Protein AF-A0AAW6WEH2-F1 (afdb_monomer)

pLDDT: mean 88.94, std 6.53, range [50.91, 96.62]

Solvent-accessible surface area (backbone atoms only — not comparable to full-atom values): 5353 Å² total; per-residue (Å²): 106,77,68,56,56,52,52,52,53,37,49,53,54,46,54,50,52,33,53,54,47,61,74,74,51,58,77,93,75,66,47,79,72,79,49,61,68,62,63,68,50,52,52,52,54,49,44,50,61,72,69,27,86,83,52,66,86,79,57,69,91,42,78,65,49,34,52,50,58,76,67,59,83,73,64,61,52,95,93,47,55,76,87,90,117

Secondary structure (DSSP, 8-state):
-HHHHHHHHHHHHHHHHHHHHHHHS-GGG--HHHH---HHHHHHHHHHHHT-TT-PPP--SSHHHHHHHHT---S-STTS--S--

Sequence (85 aa):
ELLLMQIKTGLLKMSKMVREKMTIQDIETLTPQSLLNTRPLNDLILDFFGSGQLSQFMDQSNPLAELTHKRRISALGPGGLSRER

Nearest PDB structures (foldseek):
  8e95-assembly1_C  TM=9.560E-01  e=1.507E-07  Mycobacterium tuberculosis
  5zx3-assembly1_C  TM=9.435E-01  e=2.639E-07  Mycobacterium tuberculosis H37Rv
  8eof-assembly1_C  TM=9.548E-01  e=3.385E-07  Mycobacterium tuberculosis H37Rv
  6koo-assembly1_C  TM=9.404E-01  e=4.621E-07  Mycobacterium tuberculosis H37Rv
  8pfg-assembly1_I  TM=9.385E-01  e=1.332E-06  Escherichia coli

Foldseek 3Di:
DVVVVLLVVLVVVLVVQLVVCVVVDDPVPDDPVVSGDCVSNVVSVCCCCPVFPLNDDADPVDPVSNVCSVPDDDQDGDVGDDPPD

Structure (mmCIF, N/CA/C/O backbone):
data_AF-A0AAW6WEH2-F1
#
_entry.id   AF-A0AAW6WEH2-F1
#
loop_
_atom_site.group_PDB
_atom_site.id
_atom_site.type_symbol
_atom_site.label_atom_id
_atom_site.label_alt_id
_atom_site.label_comp_id
_atom_site.label_asym_id
_atom_site.label_entity_id
_atom_site.label_seq_id
_atom_site.pdbx_PDB_ins_code
_atom_site.Cartn_x
_atom_site.Cartn_y
_atom_site.Cartn_z
_atom_site.occupancy
_atom_site.B_iso_or_equiv
_atom_site.auth_seq_id
_atom_site.auth_comp_id
_atom_site.auth_asym_id
_atom_site.auth_atom_id
_atom_site.pdbx_PDB_model_num
ATOM 1 N N . GLU A 1 1 ? -2.478 -8.003 -6.400 1.00 84.75 1 GLU A N 1
ATOM 2 C CA . GLU A 1 1 ? -1.858 -8.714 -5.257 1.00 84.75 1 GLU A CA 1
ATOM 3 C C . GLU A 1 1 ? -1.092 -7.832 -4.264 1.00 84.75 1 GLU A C 1
ATOM 5 O O . GLU A 1 1 ? -1.639 -7.583 -3.200 1.00 84.75 1 GLU A O 1
ATOM 10 N N . LEU A 1 2 ? 0.112 -7.314 -4.549 1.00 89.75 2 LEU A N 1
ATOM 11 C CA . LEU A 1 2 ? 0.952 -6.659 -3.515 1.00 89.75 2 LEU A CA 1
ATOM 12 C C . LEU A 1 2 ? 0.278 -5.482 -2.782 1.00 89.75 2 LEU A C 1
ATOM 14 O O . LEU A 1 2 ? 0.212 -5.472 -1.554 1.00 89.75 2 LEU A O 1
ATOM 18 N N . LEU A 1 3 ? -0.282 -4.526 -3.529 1.00 90.75 3 LEU A N 1
ATOM 19 C C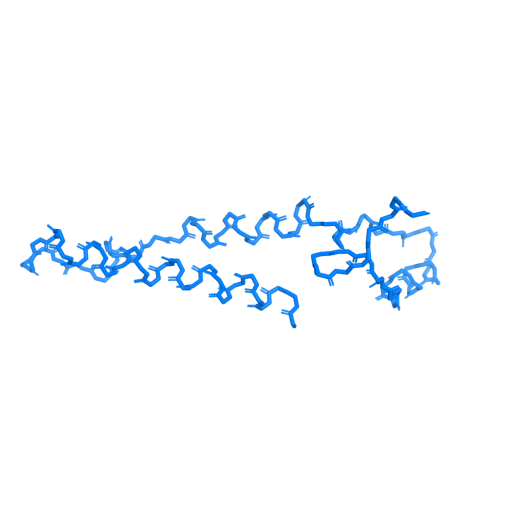A . LEU A 1 3 ? -1.025 -3.403 -2.946 1.00 90.75 3 LEU A CA 1
ATOM 20 C C . LEU A 1 3 ? -2.265 -3.885 -2.174 1.00 90.75 3 LEU A C 1
ATOM 22 O O . LEU A 1 3 ? -2.568 -3.380 -1.097 1.00 90.75 3 LEU A O 1
ATOM 26 N N . LEU A 1 4 ? -2.961 -4.898 -2.698 1.00 91.81 4 LEU A N 1
ATOM 27 C CA . LEU A 1 4 ? -4.152 -5.467 -2.068 1.00 91.81 4 LEU A CA 1
ATOM 28 C C . LEU A 1 4 ? -3.828 -6.063 -0.691 1.00 91.81 4 LEU A C 1
ATOM 30 O O . LEU A 1 4 ? -4.601 -5.877 0.245 1.00 91.81 4 LEU A O 1
ATOM 34 N N . MET A 1 5 ? -2.678 -6.729 -0.539 1.00 91.00 5 MET A N 1
ATOM 35 C CA . MET A 1 5 ? -2.230 -7.251 0.758 1.00 91.00 5 MET A CA 1
ATOM 36 C C . MET A 1 5 ? -2.015 -6.132 1.785 1.00 91.00 5 MET A C 1
ATOM 38 O O . MET A 1 5 ? -2.423 -6.268 2.943 1.00 91.00 5 MET A O 1
ATOM 42 N N . GLN A 1 6 ? -1.428 -5.011 1.360 1.00 90.12 6 GLN A N 1
ATOM 43 C CA . GLN A 1 6 ? -1.231 -3.854 2.231 1.00 90.12 6 GLN A CA 1
ATOM 44 C C . GLN A 1 6 ? -2.571 -3.214 2.600 1.00 90.12 6 GLN A C 1
ATOM 46 O O . GLN A 1 6 ? -2.8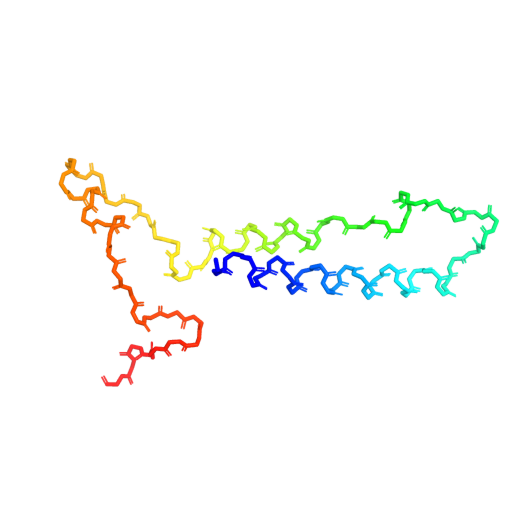53 -3.023 3.782 1.00 90.12 6 GLN A O 1
ATOM 51 N N . ILE A 1 7 ? -3.451 -2.977 1.622 1.00 92.44 7 ILE A N 1
ATOM 52 C CA . ILE A 1 7 ? -4.791 -2.419 1.863 1.00 92.44 7 ILE A CA 1
ATOM 53 C C . ILE A 1 7 ? -5.590 -3.315 2.812 1.00 92.44 7 ILE A C 1
ATOM 55 O O . ILE A 1 7 ? -6.180 -2.818 3.767 1.00 92.44 7 ILE A O 1
ATOM 59 N N . LYS A 1 8 ? -5.572 -4.639 2.615 1.00 93.19 8 LYS A N 1
ATOM 60 C CA . LYS A 1 8 ? -6.242 -5.597 3.507 1.00 93.19 8 LYS A CA 1
ATOM 61 C C . LYS A 1 8 ? -5.737 -5.466 4.944 1.00 93.19 8 LYS A C 1
ATOM 63 O O . LYS A 1 8 ? -6.535 -5.419 5.876 1.00 93.19 8 LYS A O 1
ATOM 68 N N . THR A 1 9 ? -4.424 -5.349 5.123 1.00 91.06 9 THR A N 1
ATOM 69 C CA . THR A 1 9 ? -3.807 -5.137 6.441 1.00 91.06 9 THR A CA 1
ATOM 70 C C . THR A 1 9 ? -4.214 -3.789 7.048 1.00 91.06 9 THR A C 1
ATOM 72 O O . THR A 1 9 ? -4.541 -3.720 8.234 1.00 91.06 9 THR A O 1
ATOM 75 N N . GLY A 1 10 ? -4.265 -2.724 6.243 1.00 92.06 10 GLY A N 1
ATOM 76 C CA . GLY A 1 10 ? -4.740 -1.399 6.652 1.00 92.06 10 GLY A CA 1
ATOM 77 C C . GLY A 1 10 ? -6.206 -1.395 7.088 1.00 92.06 10 GLY A C 1
ATOM 78 O O . GLY A 1 10 ? -6.538 -0.853 8.141 1.00 92.06 10 GLY A O 1
ATOM 79 N N . LEU A 1 11 ? -7.078 -2.073 6.340 1.00 92.69 11 LEU A N 1
ATOM 80 C CA . LEU A 1 11 ? -8.495 -2.219 6.675 1.00 92.69 11 LEU A CA 1
ATOM 81 C C . LEU A 1 11 ? -8.702 -3.022 7.961 1.00 92.69 11 LEU A C 1
ATOM 83 O O . LEU A 1 11 ? -9.539 -2.646 8.780 1.00 92.69 11 LEU A O 1
ATOM 87 N N . LEU A 1 12 ? -7.915 -4.079 8.190 1.00 93.12 12 LEU A N 1
ATOM 88 C CA . LEU A 1 12 ? -7.950 -4.818 9.456 1.00 93.12 12 LEU A CA 1
ATOM 89 C C . LEU A 1 12 ? -7.595 -3.910 10.641 1.00 93.12 12 LEU A C 1
ATOM 91 O O . LEU A 1 12 ? -8.328 -3.890 11.632 1.00 93.12 12 LEU A O 1
ATOM 95 N N . LYS A 1 13 ? -6.540 -3.092 10.522 1.00 91.12 13 LYS A N 1
ATOM 96 C CA . LYS A 1 13 ? -6.187 -2.090 11.544 1.00 91.12 13 LYS A CA 1
ATOM 97 C C . LYS A 1 13 ? -7.316 -1.075 11.757 1.00 91.12 13 LYS A C 1
ATOM 99 O O . LYS A 1 13 ? -7.678 -0.806 12.900 1.00 91.12 13 LYS A O 1
ATOM 104 N N . MET A 1 14 ? -7.912 -0.558 10.680 1.00 91.88 14 MET A N 1
ATOM 105 C CA . MET A 1 14 ? -9.037 0.382 10.754 1.00 91.88 14 MET A CA 1
ATOM 106 C C . MET A 1 14 ? -10.251 -0.232 11.453 1.00 91.88 14 MET A C 1
ATOM 108 O O . MET A 1 14 ? -10.841 0.402 12.322 1.00 91.88 14 MET A O 1
ATOM 112 N N . SER A 1 15 ? -10.573 -1.491 11.152 1.00 90.88 15 SER A N 1
ATOM 113 C CA . SER A 1 15 ? -11.677 -2.203 11.798 1.00 90.88 15 SER A CA 1
ATOM 114 C C . SER A 1 15 ? -11.477 -2.352 13.311 1.00 90.88 15 SER A C 1
ATOM 116 O O . SER A 1 15 ? -12.433 -2.216 14.073 1.00 90.88 15 SER A O 1
ATOM 118 N N . LYS A 1 16 ? -10.231 -2.563 13.759 1.00 91.31 16 LYS A N 1
ATOM 119 C CA . LYS A 1 16 ? -9.883 -2.636 15.181 1.00 91.31 16 LYS A CA 1
ATOM 120 C C . LYS A 1 16 ? -10.058 -1.279 15.869 1.00 91.31 16 LYS A C 1
ATOM 122 O O . LYS A 1 16 ? -10.732 -1.216 16.889 1.00 91.31 16 LYS A O 1
ATOM 127 N N . MET A 1 17 ? -9.550 -0.199 15.269 1.00 90.69 17 MET A N 1
ATOM 128 C CA . MET A 1 17 ? -9.722 1.163 15.800 1.00 90.69 17 MET A CA 1
ATOM 129 C C . MET A 1 17 ? -11.194 1.577 15.892 1.00 90.69 17 MET A C 1
ATOM 131 O O . MET A 1 17 ? -11.598 2.205 16.866 1.00 90.69 17 MET A O 1
ATOM 135 N N . VAL A 1 18 ? -12.008 1.217 14.893 1.00 91.56 18 VAL A N 1
ATOM 136 C CA . VAL A 1 18 ? -13.456 1.476 14.920 1.00 91.56 18 VAL A CA 1
ATOM 137 C C . VAL A 1 18 ? -14.110 0.744 16.094 1.00 91.56 18 VAL A C 1
ATOM 139 O O . VAL A 1 18 ? -14.862 1.365 16.839 1.00 91.56 18 VAL A O 1
ATOM 142 N N . ARG A 1 19 ? -13.789 -0.541 16.306 1.00 90.75 19 ARG A N 1
ATOM 143 C CA . ARG A 1 19 ? -14.306 -1.314 17.450 1.00 90.75 19 ARG A CA 1
ATOM 144 C C . ARG A 1 19 ? -13.886 -0.714 18.791 1.00 90.75 19 ARG A C 1
ATOM 146 O O . ARG A 1 19 ? -14.715 -0.605 19.680 1.00 90.75 19 ARG A O 1
ATOM 153 N N . GLU A 1 20 ? -12.630 -0.298 18.929 1.00 90.06 20 GLU A N 1
ATOM 154 C CA . GLU A 1 20 ? -12.130 0.338 20.155 1.00 90.06 20 GLU A CA 1
ATOM 155 C C . GLU A 1 20 ? -12.844 1.665 20.442 1.00 90.06 20 GLU A C 1
ATOM 157 O O . GLU A 1 20 ? -13.268 1.901 21.571 1.00 90.06 20 GLU A O 1
ATOM 162 N N . LYS A 1 21 ? -13.055 2.504 19.419 1.00 88.12 21 LYS A N 1
ATOM 163 C CA . LYS A 1 21 ? -13.816 3.754 19.561 1.00 88.12 21 LYS A CA 1
ATOM 164 C C . LYS A 1 21 ? -15.268 3.517 19.970 1.00 88.12 21 LYS A C 1
ATOM 166 O O . LYS A 1 21 ? -15.773 4.268 20.798 1.00 88.12 21 LYS A O 1
ATOM 171 N N . MET A 1 22 ? -15.917 2.488 19.420 1.00 89.00 22 MET A N 1
ATOM 172 C CA . MET A 1 22 ? -17.291 2.123 19.787 1.00 89.00 22 MET A CA 1
ATOM 173 C C . MET A 1 22 ? -17.423 1.724 21.263 1.00 89.00 22 MET A C 1
ATOM 175 O O . MET A 1 22 ? -18.474 1.949 21.845 1.00 89.00 22 MET A O 1
ATOM 179 N N . THR A 1 23 ? -16.380 1.157 21.878 1.00 88.50 23 THR A N 1
ATOM 180 C CA . THR A 1 23 ? -16.402 0.787 23.306 1.00 88.50 23 THR A CA 1
ATOM 181 C C . THR A 1 23 ? -16.259 1.995 24.238 1.00 88.50 23 THR A C 1
ATOM 183 O O . THR A 1 23 ? -16.674 1.929 25.390 1.00 88.50 23 THR A O 1
ATOM 186 N N . ILE A 1 24 ? -15.638 3.082 23.770 1.00 86.19 24 ILE A N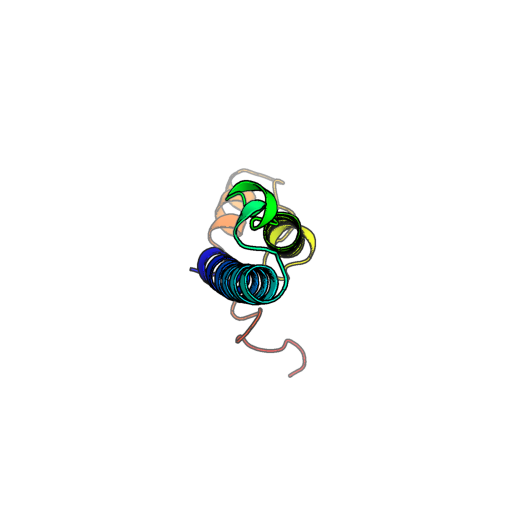 1
ATOM 187 C CA . ILE A 1 24 ? -15.288 4.250 24.597 1.00 86.19 24 ILE A CA 1
ATOM 188 C C . ILE A 1 24 ? -16.311 5.385 24.443 1.00 86.19 24 ILE A C 1
ATOM 190 O O . ILE A 1 24 ? -16.529 6.140 25.387 1.00 86.19 24 ILE A O 1
ATOM 194 N N . GLN A 1 25 ? -16.901 5.550 23.254 1.00 82.00 25 GLN A N 1
ATOM 195 C CA . GLN A 1 25 ? -17.837 6.642 22.969 1.00 82.00 25 GLN A CA 1
ATOM 196 C C . GLN A 1 25 ? -19.259 6.331 23.440 1.00 82.00 25 GLN A C 1
ATOM 198 O O . GLN A 1 25 ? -19.728 5.201 23.339 1.00 82.00 25 GLN A O 1
ATOM 203 N N . ASP A 1 26 ? -19.948 7.372 23.909 1.00 84.12 26 ASP A N 1
ATOM 204 C CA . ASP A 1 26 ? -21.350 7.292 24.307 1.00 84.12 26 ASP A CA 1
ATOM 205 C C . ASP A 1 26 ? -22.257 7.097 23.082 1.00 84.12 26 ASP A C 1
ATOM 207 O O . ASP A 1 26 ? -22.116 7.788 22.065 1.00 84.12 26 ASP A O 1
ATOM 211 N N . ILE A 1 27 ? -23.197 6.161 23.201 1.00 81.12 27 ILE A N 1
ATOM 212 C CA . ILE A 1 27 ? -24.079 5.686 22.129 1.00 81.12 27 ILE A CA 1
ATOM 213 C C . ILE A 1 27 ? -24.949 6.828 21.594 1.00 81.12 27 ILE A C 1
ATOM 215 O O . ILE A 1 27 ? -25.165 6.918 20.388 1.00 81.12 27 ILE A O 1
ATOM 219 N N . GLU A 1 28 ? -25.379 7.737 22.470 1.00 83.75 28 GLU A N 1
ATOM 220 C CA . GLU A 1 28 ? -26.238 8.883 22.136 1.00 83.75 28 GLU A CA 1
ATOM 221 C C . GLU A 1 28 ? -25.545 9.904 21.210 1.00 83.75 28 GLU A C 1
ATOM 223 O O . GLU A 1 28 ? -26.201 10.637 20.473 1.00 83.75 28 GLU A O 1
ATOM 228 N N . THR A 1 29 ? -24.207 9.948 21.213 1.00 84.31 29 THR A N 1
ATOM 229 C CA . THR A 1 29 ? -23.409 10.911 20.422 1.00 84.31 29 THR A CA 1
ATOM 230 C C . THR A 1 29 ? -22.664 10.270 19.251 1.00 84.31 29 THR A C 1
ATOM 232 O O . THR A 1 29 ? -21.969 10.950 18.488 1.00 84.31 29 THR A O 1
ATOM 235 N N . LEU A 1 30 ? -22.786 8.951 19.099 1.00 84.31 30 LEU A N 1
ATOM 236 C CA . LEU A 1 30 ? -22.018 8.182 18.138 1.00 84.31 30 LEU A CA 1
ATOM 237 C C . LEU A 1 30 ? -22.511 8.441 16.709 1.00 84.31 30 LEU A C 1
ATOM 239 O O . LEU A 1 30 ? -23.661 8.173 16.368 1.00 84.31 30 LEU A O 1
ATOM 243 N N . THR A 1 31 ? -21.614 8.898 15.833 1.00 87.56 31 THR A N 1
ATOM 244 C CA . THR A 1 31 ? -21.908 9.061 14.402 1.00 87.56 31 THR A CA 1
ATOM 245 C C . THR A 1 31 ? -20.978 8.185 13.558 1.00 87.56 31 THR A C 1
ATOM 247 O O . THR A 1 31 ? -19.816 7.983 13.914 1.00 87.56 31 THR A O 1
ATOM 250 N N . PRO A 1 32 ? -21.415 7.683 12.388 1.00 83.69 32 PRO A N 1
ATOM 251 C CA . PRO A 1 32 ? -20.544 6.890 11.515 1.00 83.69 32 PRO A CA 1
ATOM 252 C C . PRO A 1 32 ? -19.264 7.631 11.099 1.00 83.69 32 PRO A C 1
ATOM 254 O O . PRO A 1 32 ? -18.210 7.021 10.934 1.00 83.69 32 PRO A O 1
ATOM 257 N N . GLN A 1 33 ? -19.335 8.958 10.966 1.00 86.06 33 GLN A N 1
ATOM 258 C CA . GLN A 1 33 ? -18.192 9.795 10.610 1.00 86.06 33 GLN A CA 1
ATOM 259 C C . GLN A 1 33 ? -17.161 9.909 11.745 1.00 86.06 33 GLN A C 1
ATOM 261 O O . GLN A 1 33 ? -15.968 9.919 11.455 1.00 86.06 33 GLN A O 1
ATOM 266 N N . SER A 1 34 ? -17.574 9.940 13.022 1.00 84.94 34 SER A N 1
ATOM 267 C CA . SER A 1 34 ? -16.636 10.033 14.162 1.00 84.94 34 SER A CA 1
ATOM 268 C C . SER A 1 34 ? -15.804 8.758 14.357 1.00 84.94 34 SER A C 1
ATOM 270 O O . SER A 1 34 ? -14.672 8.790 14.866 1.00 84.94 34 SER A O 1
ATOM 272 N N . LEU A 1 35 ? -16.352 7.624 13.920 1.00 85.94 35 LEU A N 1
ATOM 273 C CA . LEU A 1 35 ? -15.716 6.315 13.994 1.00 85.94 35 LEU A CA 1
ATOM 274 C C . LEU A 1 35 ? -14.605 6.148 12.958 1.00 85.94 35 LEU A C 1
ATOM 276 O O . LEU A 1 35 ? -13.560 5.566 13.258 1.00 85.94 35 LEU A O 1
ATOM 280 N N . LEU A 1 36 ? -14.801 6.687 11.756 1.00 87.69 36 LEU A N 1
ATOM 281 C CA . LEU A 1 36 ? -13.864 6.525 10.653 1.00 87.69 36 LEU A CA 1
ATOM 282 C C . LEU A 1 36 ? -12.618 7.398 10.845 1.00 87.69 36 LEU A C 1
ATOM 284 O O . LEU A 1 36 ? -12.689 8.599 11.088 1.00 87.69 36 LEU A O 1
ATOM 288 N N . ASN A 1 37 ? -11.443 6.783 10.709 1.00 87.12 37 ASN A N 1
ATOM 289 C CA . ASN A 1 37 ? -10.169 7.485 10.599 1.00 87.12 37 ASN A CA 1
ATOM 290 C C . ASN A 1 37 ? -9.418 6.946 9.381 1.00 87.12 37 ASN A C 1
ATOM 292 O O . ASN A 1 37 ? -8.955 5.807 9.390 1.00 87.12 37 ASN A O 1
ATOM 296 N N . THR A 1 38 ? -9.304 7.771 8.343 1.00 89.50 38 THR A N 1
ATOM 297 C CA . THR A 1 38 ? -8.701 7.391 7.059 1.00 89.50 38 THR A CA 1
ATOM 298 C C . THR A 1 38 ? -7.194 7.624 6.999 1.00 89.50 38 THR A C 1
ATOM 300 O O . THR A 1 38 ? -6.545 7.051 6.126 1.00 89.50 38 THR A O 1
ATOM 303 N N . ARG A 1 39 ? -6.612 8.402 7.928 1.00 91.31 39 ARG A N 1
ATOM 304 C CA . ARG A 1 39 ? -5.167 8.713 7.925 1.00 91.31 39 ARG A CA 1
ATOM 305 C C . ARG A 1 39 ? -4.289 7.456 7.839 1.00 91.31 39 ARG A C 1
ATOM 307 O O . ARG A 1 39 ? -3.479 7.391 6.924 1.00 91.31 39 ARG A O 1
ATOM 314 N N . PRO A 1 40 ? -4.520 6.400 8.646 1.00 89.12 40 PRO A N 1
ATOM 315 C CA . PRO A 1 40 ? -3.664 5.212 8.624 1.00 89.12 40 PRO A CA 1
ATOM 316 C C . PRO A 1 40 ? -3.718 4.435 7.303 1.00 89.12 40 PRO A C 1
ATOM 318 O O . PRO A 1 40 ? -2.768 3.737 6.960 1.00 89.12 40 PRO A O 1
ATOM 321 N N . LEU A 1 41 ? -4.833 4.526 6.570 1.00 91.38 41 LEU A N 1
ATOM 322 C CA . LEU A 1 41 ? -4.954 3.909 5.252 1.00 91.38 41 LEU A CA 1
ATOM 323 C C . LEU A 1 41 ? -4.188 4.718 4.200 1.00 91.38 41 LEU A C 1
ATOM 325 O O . LEU A 1 41 ? -3.479 4.130 3.388 1.00 91.38 41 LEU A O 1
ATOM 329 N N . ASN A 1 42 ? -4.299 6.048 4.243 1.00 92.38 42 ASN A N 1
ATOM 330 C CA . ASN A 1 42 ? -3.556 6.933 3.348 1.00 92.38 42 ASN A CA 1
ATOM 331 C C . ASN A 1 42 ? -2.045 6.790 3.545 1.0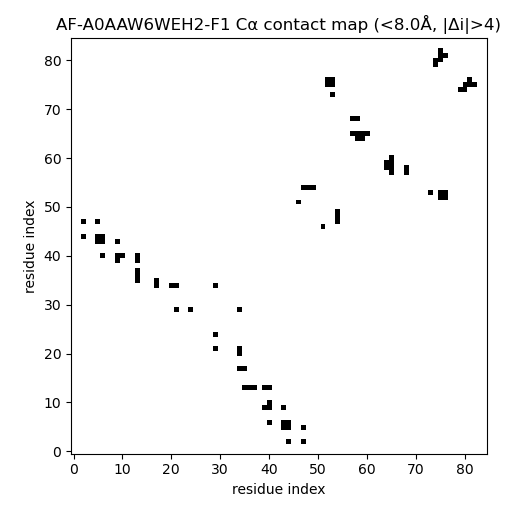0 92.38 42 ASN A C 1
ATOM 333 O O . ASN A 1 42 ? -1.330 6.615 2.563 1.00 92.38 42 ASN A O 1
ATOM 337 N N . ASP A 1 43 ? -1.574 6.794 4.793 1.00 92.00 43 ASP A N 1
ATOM 338 C CA . ASP A 1 43 ? -0.1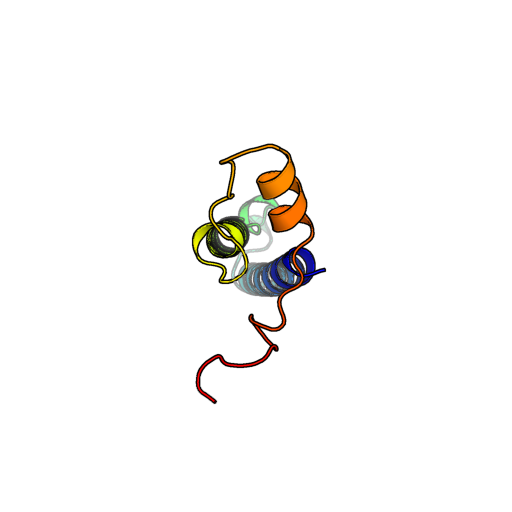48 6.664 5.112 1.00 92.00 43 ASP A CA 1
ATOM 339 C C . ASP A 1 43 ? 0.426 5.349 4.572 1.00 92.00 43 ASP A C 1
ATOM 341 O O . ASP A 1 43 ? 1.508 5.325 3.997 1.00 92.00 43 ASP A O 1
ATOM 345 N N . LEU A 1 44 ? -0.336 4.257 4.674 1.00 91.94 44 LEU A N 1
ATOM 346 C CA . LEU A 1 44 ? 0.060 2.951 4.152 1.00 91.94 44 LEU A CA 1
ATOM 347 C C . LEU A 1 44 ? 0.144 2.924 2.617 1.00 91.94 44 LEU A C 1
ATOM 349 O O . LEU A 1 44 ? 1.030 2.274 2.064 1.00 91.94 44 LEU A O 1
ATOM 353 N N . ILE A 1 45 ? -0.755 3.624 1.918 1.00 92.44 45 ILE A N 1
ATOM 354 C CA . ILE A 1 45 ? -0.691 3.751 0.454 1.00 92.44 45 ILE A CA 1
ATOM 355 C C . ILE A 1 45 ? 0.524 4.592 0.050 1.00 92.44 45 ILE A C 1
ATOM 357 O O . ILE A 1 45 ? 1.252 4.215 -0.870 1.00 92.44 45 ILE 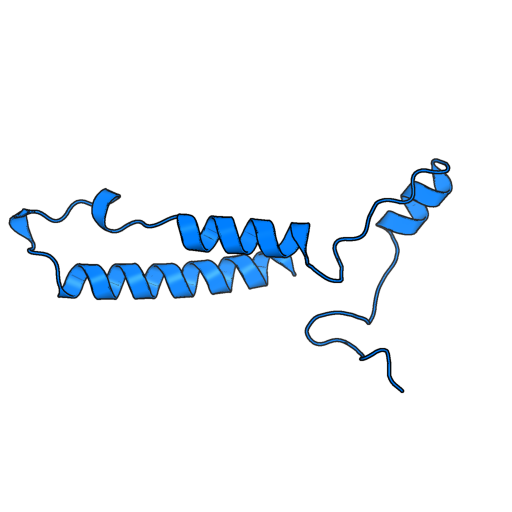A O 1
ATOM 361 N N . LEU A 1 46 ? 0.753 5.710 0.742 1.00 93.69 46 LEU A N 1
ATOM 362 C CA . LEU A 1 46 ? 1.892 6.589 0.487 1.00 93.69 46 LEU A CA 1
ATOM 363 C C . LEU A 1 46 ? 3.218 5.870 0.726 1.00 93.69 46 LEU A C 1
ATOM 365 O O . LEU A 1 46 ? 4.112 5.974 -0.105 1.00 93.69 46 LEU A O 1
ATOM 369 N N . ASP A 1 47 ? 3.330 5.097 1.802 1.00 91.56 47 ASP A N 1
ATOM 370 C CA . ASP A 1 47 ? 4.532 4.323 2.107 1.00 91.56 47 ASP A CA 1
ATOM 371 C C . ASP A 1 47 ? 4.789 3.239 1.048 1.00 91.56 47 ASP A C 1
ATOM 373 O O . ASP A 1 47 ? 5.891 3.134 0.511 1.00 91.56 47 ASP A O 1
ATOM 377 N N . PHE A 1 48 ? 3.746 2.507 0.632 1.00 93.06 48 PHE A N 1
ATOM 378 C CA . PHE A 1 48 ? 3.867 1.478 -0.405 1.00 93.06 48 PHE A CA 1
ATOM 379 C C . PHE A 1 48 ? 4.463 2.014 -1.717 1.00 93.06 48 PHE A C 1
ATOM 381 O O . PHE A 1 48 ? 5.331 1.367 -2.306 1.00 93.06 48 PHE A O 1
ATOM 388 N N . PHE A 1 49 ? 4.007 3.182 -2.178 1.00 93.56 49 PHE A N 1
ATOM 389 C CA . PHE A 1 49 ? 4.494 3.783 -3.423 1.00 93.56 49 PHE A CA 1
ATOM 390 C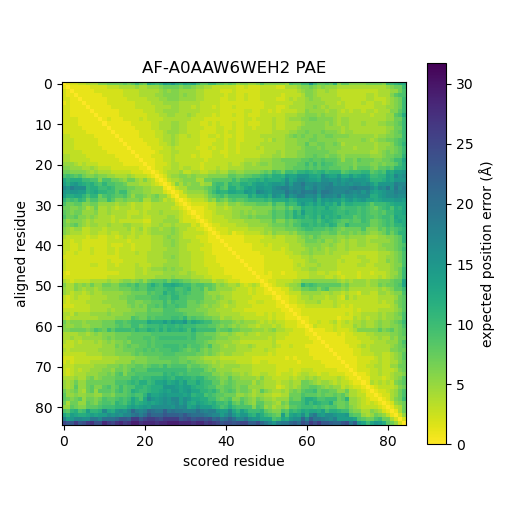 C . PHE A 1 49 ? 5.741 4.655 -3.240 1.00 93.56 49 PHE A C 1
ATOM 392 O O . PHE A 1 49 ? 6.522 4.785 -4.181 1.00 93.56 49 PHE A O 1
ATOM 399 N N . GLY A 1 50 ? 5.935 5.254 -2.067 1.00 92.50 50 GLY A N 1
ATOM 400 C CA . GLY A 1 50 ? 7.026 6.189 -1.799 1.00 92.50 50 GLY A CA 1
ATOM 401 C C . GLY A 1 50 ? 8.330 5.517 -1.376 1.00 92.50 50 GLY A C 1
ATOM 402 O O . GLY A 1 50 ? 9.397 5.948 -1.804 1.00 92.50 50 GLY A O 1
ATOM 403 N N . SER A 1 51 ? 8.257 4.468 -0.553 1.00 87.06 51 SER A N 1
ATOM 404 C CA . SER A 1 51 ? 9.429 3.800 0.039 1.00 87.06 51 SER A CA 1
ATOM 405 C C . SER A 1 51 ? 9.533 2.313 -0.321 1.00 87.06 51 SER A C 1
ATOM 407 O O . SER A 1 51 ? 10.548 1.668 -0.044 1.00 87.06 51 SER A O 1
ATOM 409 N N . GLY A 1 52 ? 8.498 1.746 -0.949 1.00 86.31 52 GLY A N 1
ATOM 410 C CA . GLY A 1 52 ? 8.460 0.333 -1.297 1.00 86.31 52 GLY A CA 1
ATOM 411 C C . GLY A 1 52 ? 9.629 -0.073 -2.196 1.00 86.31 52 GLY A C 1
ATOM 412 O O . GLY A 1 52 ? 9.830 0.490 -3.264 1.00 86.31 52 GLY A O 1
ATOM 413 N N . GLN A 1 53 ? 10.352 -1.131 -1.822 1.00 84.69 53 GLN A N 1
ATOM 414 C CA . GLN A 1 53 ? 11.514 -1.646 -2.570 1.00 84.69 53 GLN A CA 1
ATOM 415 C C . GLN A 1 53 ? 11.209 -2.005 -4.042 1.00 84.69 53 GLN A C 1
ATOM 417 O O . GLN A 1 53 ? 12.102 -2.036 -4.890 1.00 84.69 53 GLN A O 1
ATOM 422 N N . LEU A 1 54 ? 9.944 -2.302 -4.346 1.00 87.88 54 LEU A N 1
ATOM 423 C CA . LEU A 1 54 ? 9.458 -2.610 -5.693 1.00 87.88 54 LEU A CA 1
ATOM 424 C C . LEU A 1 54 ? 8.932 -1.377 -6.448 1.00 87.88 54 LEU A C 1
ATOM 426 O O . LEU A 1 54 ? 8.688 -1.469 -7.648 1.00 87.88 54 LEU A O 1
ATOM 430 N N . SER A 1 55 ? 8.776 -0.236 -5.772 1.00 91.38 55 SER A N 1
ATOM 431 C CA . SER A 1 55 ? 8.413 1.051 -6.366 1.00 91.38 55 SER A CA 1
ATOM 432 C C . SER A 1 55 ? 9.687 1.758 -6.831 1.00 91.38 55 SER A C 1
ATOM 434 O O . SER A 1 55 ? 10.346 2.473 -6.080 1.00 91.38 55 SER A O 1
ATOM 436 N N . GLN A 1 56 ? 10.098 1.472 -8.065 1.00 91.00 56 GLN A N 1
ATOM 437 C CA . GLN A 1 56 ? 11.337 1.994 -8.645 1.00 91.00 56 GLN A CA 1
ATOM 438 C C . GLN A 1 56 ? 11.060 3.214 -9.522 1.00 91.00 56 GLN A C 1
ATOM 440 O O . GLN A 1 56 ? 10.033 3.286 -10.200 1.00 91.00 56 GLN A O 1
ATOM 445 N N . PHE A 1 57 ? 12.020 4.142 -9.572 1.00 92.81 57 PHE A N 1
ATOM 446 C CA . PHE A 1 57 ? 12.002 5.202 -10.576 1.00 92.81 57 PHE A CA 1
ATOM 447 C C . PHE A 1 57 ? 12.024 4.596 -11.978 1.00 92.81 57 PHE A C 1
ATOM 449 O O . PHE A 1 57 ? 12.821 3.708 -12.281 1.00 92.81 57 PHE A O 1
ATOM 456 N N . MET A 1 58 ? 11.116 5.071 -12.825 1.00 94.06 58 MET A N 1
ATOM 457 C CA . MET A 1 58 ? 10.913 4.514 -14.151 1.00 94.06 58 MET A CA 1
ATOM 458 C C . MET A 1 58 ? 12.102 4.824 -15.070 1.00 94.06 58 MET A C 1
ATOM 460 O O . MET A 1 58 ? 12.419 5.989 -15.286 1.00 94.06 58 MET A O 1
ATOM 464 N N . ASP A 1 59 ? 12.717 3.801 -15.668 1.00 94.38 59 ASP A N 1
ATOM 465 C CA . ASP A 1 59 ? 13.624 3.994 -16.804 1.00 94.38 59 ASP A CA 1
ATOM 466 C C . ASP A 1 59 ? 12.822 4.373 -18.058 1.00 94.38 59 ASP A C 1
ATOM 468 O O . ASP A 1 59 ? 12.028 3.580 -18.572 1.00 94.38 59 ASP A O 1
ATOM 472 N N . GLN A 1 60 ? 13.014 5.609 -18.516 1.00 94.25 60 GLN A N 1
ATOM 473 C CA . GLN A 1 60 ? 12.331 6.206 -19.668 1.00 94.25 60 GLN A CA 1
ATOM 474 C C . GLN A 1 60 ? 13.324 6.700 -20.726 1.00 94.25 60 GLN A C 1
ATOM 476 O O . GLN A 1 60 ? 13.021 7.603 -21.500 1.00 94.25 60 GLN A O 1
ATOM 481 N N . SER A 1 61 ? 14.523 6.114 -20.773 1.00 96.19 61 SER A N 1
ATOM 482 C CA . SER A 1 61 ? 15.535 6.462 -21.777 1.00 96.19 61 SER A CA 1
ATOM 483 C C . SER A 1 61 ? 15.049 6.241 -23.217 1.00 96.19 61 SER A C 1
ATOM 485 O O . SER A 1 61 ? 15.420 6.987 -24.121 1.00 96.19 61 SER A O 1
ATOM 487 N N . ASN A 1 62 ? 14.213 5.223 -23.441 1.00 96.25 62 ASN A N 1
ATOM 488 C CA . ASN A 1 62 ? 13.540 4.951 -24.711 1.00 96.25 62 ASN A CA 1
ATOM 489 C C . ASN A 1 62 ? 12.308 4.034 -24.502 1.00 96.25 62 ASN A C 1
ATOM 491 O O . ASN A 1 62 ? 12.191 3.402 -23.447 1.00 96.25 62 ASN A O 1
ATOM 495 N N . PRO A 1 63 ? 11.407 3.895 -25.500 1.00 96.62 63 PRO A N 1
ATOM 496 C CA . PRO A 1 63 ? 10.194 3.080 -25.357 1.00 96.62 63 PRO A CA 1
ATOM 497 C C . PRO A 1 63 ? 10.451 1.596 -25.040 1.00 96.62 63 PRO A C 1
ATOM 499 O O . PRO A 1 63 ? 9.644 0.952 -24.368 1.00 96.62 63 PRO A O 1
ATOM 502 N N . LEU A 1 64 ? 11.576 1.034 -25.502 1.00 95.69 64 LEU A N 1
ATOM 503 C CA . LEU A 1 64 ? 11.935 -0.361 -25.231 1.00 95.69 64 LEU A CA 1
ATOM 504 C C . LEU A 1 64 ? 12.414 -0.549 -23.785 1.00 95.69 64 LEU A C 1
ATOM 506 O O . LEU A 1 64 ? 12.047 -1.538 -23.145 1.00 95.69 64 LEU A O 1
ATOM 510 N N . ALA A 1 65 ? 13.196 0.396 -23.262 1.00 96.06 65 ALA A N 1
ATOM 511 C CA . ALA A 1 65 ? 13.612 0.426 -21.865 1.00 96.06 65 ALA A CA 1
ATOM 512 C C . ALA A 1 65 ? 12.389 0.538 -20.944 1.00 96.06 65 ALA A C 1
ATOM 514 O O . ALA A 1 65 ? 12.256 -0.247 -20.004 1.00 96.06 65 ALA A O 1
ATOM 515 N N . GLU A 1 66 ? 11.431 1.403 -21.296 1.00 95.31 66 GLU A N 1
ATOM 516 C CA . GLU A 1 66 ? 10.180 1.557 -20.553 1.00 95.31 66 GLU A CA 1
ATOM 517 C C . GLU A 1 66 ? 9.385 0.240 -20.494 1.00 95.31 66 GLU A C 1
ATOM 519 O O . GLU A 1 66 ? 8.944 -0.207 -19.429 1.00 95.31 66 GLU A O 1
ATOM 524 N N . LEU A 1 67 ? 9.237 -0.427 -21.642 1.00 96.19 67 LEU A N 1
ATOM 525 C CA . LEU A 1 67 ? 8.534 -1.705 -21.735 1.00 96.19 67 LEU A CA 1
ATOM 526 C C . LEU A 1 67 ? 9.245 -2.806 -20.937 1.00 96.19 67 LEU A C 1
ATOM 528 O O . LEU A 1 67 ? 8.600 -3.580 -20.227 1.00 96.19 67 LEU A O 1
ATOM 532 N N . THR A 1 68 ? 10.572 -2.870 -21.049 1.00 96.19 68 THR A N 1
ATOM 533 C CA . THR A 1 68 ? 11.401 -3.866 -20.361 1.00 96.19 68 THR A CA 1
ATOM 534 C C . THR A 1 68 ? 11.327 -3.681 -18.851 1.00 96.19 68 THR A C 1
ATOM 536 O O . THR A 1 68 ? 11.187 -4.660 -18.120 1.00 96.19 68 THR A O 1
ATOM 539 N N . HIS A 1 69 ? 11.356 -2.437 -18.371 1.00 95.81 69 HIS A N 1
ATOM 540 C CA . HIS A 1 69 ? 11.268 -2.143 -16.948 1.00 95.81 69 HIS A CA 1
ATOM 541 C C . HIS A 1 69 ? 9.895 -2.518 -16.370 1.00 95.81 69 HIS A C 1
ATOM 543 O O . HIS A 1 69 ? 9.839 -3.223 -15.365 1.00 95.81 69 HIS A O 1
ATOM 549 N N . LYS A 1 70 ? 8.792 -2.174 -17.051 1.00 94.19 70 LYS A N 1
ATOM 550 C CA . LYS A 1 70 ? 7.425 -2.559 -16.637 1.00 94.19 70 LYS A CA 1
ATOM 551 C C . LYS A 1 70 ? 7.190 -4.073 -16.607 1.00 94.19 70 LYS A C 1
ATOM 553 O O . LYS A 1 70 ? 6.354 -4.542 -15.841 1.00 94.19 70 LYS A O 1
ATOM 558 N N . ARG A 1 71 ? 7.890 -4.838 -17.452 1.00 95.62 71 ARG A N 1
ATOM 559 C CA . ARG A 1 71 ? 7.776 -6.307 -17.542 1.00 95.62 71 ARG A CA 1
ATOM 560 C C . ARG A 1 71 ? 8.802 -7.057 -16.687 1.00 95.62 71 ARG A C 1
ATOM 562 O O . ARG A 1 71 ? 8.795 -8.287 -16.681 1.00 95.62 71 ARG A O 1
ATOM 569 N N . ARG A 1 72 ? 9.695 -6.350 -15.988 1.00 93.06 72 ARG A N 1
ATOM 570 C CA . ARG A 1 72 ? 10.735 -6.957 -15.152 1.00 93.06 72 ARG A CA 1
ATOM 571 C C . ARG A 1 72 ? 10.102 -7.677 -13.961 1.00 93.06 72 ARG A C 1
ATOM 573 O O . ARG A 1 72 ? 9.317 -7.098 -13.217 1.00 93.06 72 ARG A O 1
ATOM 580 N N . ILE A 1 73 ? 10.503 -8.925 -13.748 1.00 91.19 73 ILE A N 1
ATOM 581 C CA . ILE A 1 73 ? 10.117 -9.720 -12.578 1.00 91.19 73 ILE A CA 1
ATOM 582 C C . ILE A 1 73 ? 11.255 -9.649 -11.554 1.00 91.19 73 ILE A C 1
ATOM 584 O O . ILE A 1 73 ? 12.421 -9.805 -11.911 1.00 91.19 73 ILE A O 1
ATOM 588 N N . SER A 1 74 ? 10.919 -9.402 -10.287 1.00 88.06 74 SER A N 1
ATOM 589 C CA . SER A 1 74 ? 11.875 -9.325 -9.177 1.00 88.06 74 SER A CA 1
ATOM 590 C C . SER A 1 74 ? 11.598 -10.424 -8.157 1.00 88.06 74 SER A C 1
ATOM 592 O O . SER A 1 74 ? 10.457 -10.604 -7.740 1.00 88.06 74 SER A O 1
ATOM 594 N N . ALA A 1 75 ? 12.653 -11.120 -7.724 1.00 88.06 75 ALA A N 1
ATOM 595 C CA . ALA A 1 75 ? 12.613 -12.021 -6.569 1.00 88.06 75 ALA A CA 1
ATOM 596 C C . ALA A 1 75 ? 12.900 -11.294 -5.239 1.00 88.06 75 ALA A C 1
ATOM 598 O O . ALA A 1 75 ? 12.823 -11.905 -4.177 1.00 88.06 75 ALA A O 1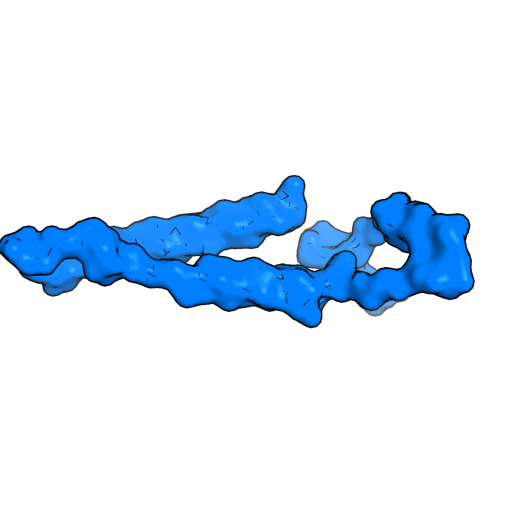
ATOM 599 N N . LEU A 1 76 ? 13.261 -10.008 -5.298 1.00 84.81 76 LEU A N 1
ATOM 600 C CA . LEU A 1 76 ? 13.507 -9.151 -4.137 1.00 84.81 76 LEU A CA 1
ATOM 601 C C . LEU A 1 76 ? 12.192 -8.531 -3.653 1.00 84.81 76 LEU A C 1
ATOM 603 O O . LEU A 1 76 ? 11.307 -8.267 -4.466 1.00 84.81 76 LEU A O 1
ATOM 607 N N . GLY A 1 77 ? 12.093 -8.237 -2.358 1.00 83.38 77 GLY A N 1
ATOM 608 C CA . GLY A 1 77 ? 10.928 -7.593 -1.751 1.00 83.38 77 GLY A CA 1
ATOM 609 C C . GLY A 1 77 ? 10.449 -8.300 -0.480 1.00 83.38 77 GLY A C 1
ATOM 610 O O . GLY A 1 77 ? 11.044 -9.295 -0.059 1.00 83.38 77 GLY A O 1
ATOM 611 N N . PRO A 1 78 ? 9.359 -7.815 0.140 1.00 80.06 78 PRO A N 1
ATOM 612 C CA . PRO A 1 78 ? 8.768 -8.444 1.318 1.00 80.06 78 PRO A CA 1
ATOM 613 C C . PRO A 1 78 ? 8.374 -9.900 1.025 1.00 80.06 78 PRO A C 1
ATOM 615 O O . PRO A 1 78 ? 7.541 -10.153 0.157 1.00 80.06 78 PRO A O 1
ATOM 618 N N . GLY A 1 79 ? 8.977 -10.856 1.739 1.00 81.69 79 GLY A N 1
ATOM 619 C CA . GLY A 1 79 ? 8.772 -12.295 1.515 1.00 81.69 79 GLY A CA 1
ATOM 620 C C . GLY A 1 79 ? 9.604 -12.910 0.378 1.00 81.69 79 GLY A C 1
ATOM 621 O O . GLY A 1 79 ? 9.403 -14.078 0.058 1.00 81.69 79 GLY A O 1
ATOM 622 N N . GLY A 1 80 ? 10.518 -12.143 -0.227 1.00 84.00 80 GLY A N 1
ATOM 623 C CA . GLY A 1 80 ? 11.434 -12.585 -1.281 1.00 84.00 80 GLY A CA 1
ATOM 624 C C . GLY A 1 80 ? 12.853 -12.898 -0.788 1.00 84.00 80 GLY A C 1
ATOM 625 O O . GLY A 1 80 ? 13.109 -13.057 0.405 1.00 84.00 80 GLY A O 1
ATOM 626 N N . LEU A 1 81 ? 13.796 -12.985 -1.727 1.00 84.88 81 LEU A N 1
ATOM 627 C CA . LEU A 1 81 ? 15.212 -13.229 -1.449 1.00 84.88 81 LEU A CA 1
ATOM 628 C C . LEU A 1 81 ? 15.911 -11.945 -0.974 1.00 84.88 81 LEU A C 1
ATOM 630 O O . LEU A 1 81 ? 15.668 -10.861 -1.507 1.00 84.88 81 LEU A O 1
ATOM 634 N N . SER A 1 82 ? 16.806 -12.073 0.010 1.00 79.31 82 SER A N 1
ATOM 635 C CA . SER A 1 82 ? 17.719 -10.990 0.401 1.00 79.31 82 SER A CA 1
ATOM 636 C C . SER A 1 82 ? 18.911 -10.926 -0.555 1.00 79.31 82 SER A C 1
ATOM 638 O O . SER A 1 82 ? 19.349 -11.950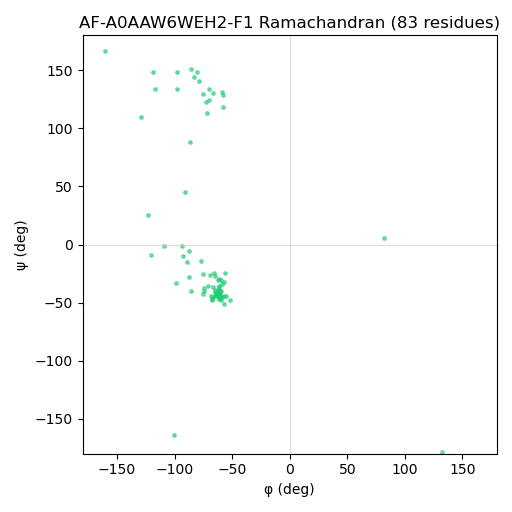 -1.079 1.00 79.31 82 SER A O 1
ATOM 640 N N . ARG A 1 83 ? 19.443 -9.719 -0.766 1.00 70.75 83 ARG A N 1
ATOM 641 C CA . ARG A 1 83 ? 20.568 -9.453 -1.675 1.00 70.75 83 ARG A CA 1
ATOM 642 C C . ARG A 1 83 ? 21.931 -9.857 -1.086 1.00 70.75 83 ARG A C 1
ATOM 644 O O . ARG A 1 83 ? 22.894 -9.936 -1.833 1.00 70.75 83 ARG A O 1
ATOM 651 N N . GLU A 1 84 ? 22.005 -10.113 0.221 1.00 72.06 84 GLU A N 1
ATOM 652 C CA . GLU A 1 84 ? 23.247 -10.374 0.974 1.00 72.06 84 GLU A CA 1
ATOM 653 C C . GLU A 1 84 ? 23.633 -11.865 1.057 1.00 72.06 84 GLU A C 1
ATOM 655 O O . GLU A 1 84 ? 23.975 -12.361 2.128 1.00 72.06 84 GLU A O 1
ATOM 660 N N . ARG A 1 85 ? 23.563 -12.612 -0.048 1.00 50.91 85 ARG A N 1
ATOM 661 C CA . ARG A 1 85 ? 24.127 -13.973 -0.109 1.00 50.91 85 ARG A CA 1
ATOM 662 C C . ARG A 1 85 ? 25.337 -14.035 -1.019 1.00 50.91 85 ARG A C 1
ATOM 664 O O . ARG A 1 85 ? 25.283 -13.386 -2.085 1.00 50.91 85 ARG A O 1
#

Mean predicted aligned error: 5.85 Å

InterPro domains:
  IPR007645 RNA polymerase Rpb2, domain 3 [PF04565] (56-84)

Organism: NCBI:txid859

Radius of gyration: 19.31 Å; Cα contacts (8 Å, |Δi|>4): 47; chains: 1; bounding box: 50×25×50 Å